Protein AF-A0A8T4BSZ8-F1 (afdb_monomer_lite)

Structure (mmCIF, N/CA/C/O backbone):
data_AF-A0A8T4BSZ8-F1
#
_entry.id   AF-A0A8T4BSZ8-F1
#
loop_
_atom_site.group_PDB
_atom_site.id
_atom_site.type_symbol
_atom_site.label_atom_id
_atom_site.label_alt_id
_atom_site.label_comp_id
_atom_site.label_asym_id
_atom_site.label_entity_id
_atom_site.label_seq_id
_atom_site.pdbx_PDB_ins_code
_atom_site.Cartn_x
_atom_site.Cartn_y
_atom_site.Cartn_z
_atom_site.occupancy
_atom_site.B_iso_or_equiv
_atom_site.auth_seq_id
_atom_site.auth_comp_id
_atom_site.auth_asym_id
_atom_site.auth_atom_id
_atom_site.pdbx_PDB_model_num
ATOM 1 N N . MET A 1 1 ? -7.408 -11.700 -0.885 1.00 71.44 1 MET A N 1
ATOM 2 C CA . MET A 1 1 ? -7.566 -10.570 0.061 1.00 71.44 1 MET A CA 1
ATOM 3 C C . MET A 1 1 ? -6.172 -10.112 0.469 1.00 71.44 1 MET A C 1
ATOM 5 O O . MET A 1 1 ? -5.332 -10.973 0.704 1.00 71.44 1 MET A O 1
ATOM 9 N N . LEU A 1 2 ? -5.878 -8.810 0.438 1.00 84.31 2 LEU A N 1
ATOM 10 C CA . LEU A 1 2 ? -4.550 -8.304 0.807 1.00 84.31 2 LEU A CA 1
ATOM 11 C C . LEU A 1 2 ? -4.421 -8.310 2.331 1.00 84.31 2 LEU A C 1
ATOM 13 O O . LEU A 1 2 ? -5.270 -7.720 2.987 1.00 84.31 2 LEU A O 1
ATOM 17 N N . THR A 1 3 ? -3.401 -8.968 2.879 1.00 91.06 3 THR A N 1
ATOM 18 C CA . THR A 1 3 ? -3.192 -9.034 4.333 1.00 91.06 3 THR A CA 1
ATOM 19 C C . THR A 1 3 ? -2.716 -7.691 4.881 1.00 91.06 3 THR A C 1
ATOM 21 O O . THR A 1 3 ? -2.000 -6.958 4.190 1.00 91.06 3 THR A O 1
ATOM 24 N N . GLN A 1 4 ? -3.041 -7.390 6.141 1.00 91.12 4 GLN A N 1
ATOM 25 C CA . GLN A 1 4 ? -2.563 -6.181 6.825 1.00 91.12 4 GLN A CA 1
ATOM 26 C C . GLN A 1 4 ? -1.035 -6.016 6.744 1.00 91.12 4 GLN A C 1
ATOM 28 O O . GLN A 1 4 ? -0.549 -4.944 6.391 1.00 91.12 4 GLN A O 1
ATOM 33 N N . LYS A 1 5 ? -0.267 -7.100 6.938 1.00 92.19 5 LYS A N 1
ATOM 34 C CA . LYS A 1 5 ? 1.203 -7.096 6.801 1.00 92.19 5 LYS A CA 1
ATOM 35 C C . LYS A 1 5 ? 1.668 -6.593 5.428 1.00 92.19 5 LYS A C 1
ATOM 37 O O . LYS A 1 5 ? 2.606 -5.804 5.352 1.00 92.19 5 LYS A O 1
ATOM 42 N N . LYS A 1 6 ? 1.009 -7.021 4.344 1.00 93.62 6 LYS A N 1
ATOM 43 C CA . LYS A 1 6 ? 1.335 -6.557 2.986 1.00 93.62 6 LYS A CA 1
ATOM 44 C C . LYS A 1 6 ? 0.990 -5.085 2.792 1.00 93.62 6 LYS A C 1
ATOM 46 O O . LYS A 1 6 ? 1.787 -4.358 2.213 1.00 93.62 6 LYS A O 1
ATOM 51 N N . LYS A 1 7 ? -0.172 -4.642 3.281 1.00 94.56 7 LYS A N 1
ATOM 52 C CA . LYS A 1 7 ? -0.587 -3.233 3.196 1.00 94.56 7 LYS A CA 1
ATOM 53 C C . LYS A 1 7 ? 0.408 -2.313 3.914 1.00 94.56 7 LYS A C 1
ATOM 55 O O . LYS A 1 7 ? 0.829 -1.321 3.333 1.00 94.56 7 LYS A O 1
ATOM 60 N N . LEU A 1 8 ? 0.826 -2.685 5.126 1.00 94.31 8 LEU A N 1
ATOM 61 C CA . LEU A 1 8 ? 1.816 -1.937 5.909 1.00 94.31 8 LEU A CA 1
ATOM 62 C C . LEU A 1 8 ? 3.169 -1.863 5.201 1.00 94.31 8 LEU A C 1
ATOM 64 O O . LEU A 1 8 ? 3.775 -0.799 5.151 1.00 94.31 8 LEU A O 1
ATOM 68 N N . TRP A 1 9 ? 3.624 -2.971 4.610 1.00 95.44 9 TRP A N 1
ATOM 69 C CA . TRP A 1 9 ? 4.863 -2.969 3.836 1.00 95.44 9 TRP A CA 1
ATOM 70 C C . TRP A 1 9 ? 4.784 -2.021 2.631 1.00 95.44 9 TRP A C 1
ATOM 72 O O . TRP A 1 9 ? 5.691 -1.223 2.430 1.00 95.44 9 TRP A O 1
ATOM 82 N N . ILE A 1 10 ? 3.679 -2.057 1.871 1.00 95.19 10 ILE A N 1
ATOM 83 C CA . ILE A 1 10 ? 3.452 -1.172 0.713 1.00 95.19 10 ILE A CA 1
ATOM 84 C C . ILE A 1 10 ? 3.547 0.300 1.119 1.00 95.19 10 ILE A C 1
ATOM 86 O O . ILE A 1 10 ? 4.223 1.073 0.447 1.00 95.19 10 ILE A O 1
ATOM 90 N N . VAL A 1 11 ? 2.872 0.675 2.206 1.00 95.00 11 VAL A N 1
ATOM 91 C CA . VAL A 1 11 ? 2.857 2.056 2.700 1.00 95.00 11 VAL A CA 1
ATOM 92 C C . VAL A 1 11 ? 4.242 2.476 3.180 1.00 95.00 11 VAL A C 1
ATOM 94 O O . VAL A 1 11 ? 4.722 3.519 2.756 1.00 95.00 11 VAL A O 1
ATOM 97 N N . ARG A 1 12 ? 4.931 1.631 3.956 1.00 95.12 12 ARG A N 1
ATOM 98 C CA . ARG A 1 12 ? 6.286 1.914 4.446 1.00 95.12 12 ARG A CA 1
ATOM 99 C C . ARG A 1 12 ? 7.287 2.134 3.312 1.00 95.12 12 ARG A C 1
ATOM 101 O O . ARG A 1 12 ? 8.122 3.027 3.395 1.00 95.12 12 ARG A O 1
ATOM 108 N N . GLU A 1 13 ? 7.238 1.323 2.257 1.00 94.88 13 GLU A N 1
ATOM 109 C CA . GLU A 1 13 ? 8.122 1.524 1.101 1.00 94.88 13 GLU A CA 1
ATOM 110 C C . GLU A 1 13 ? 7.766 2.784 0.313 1.00 94.88 13 GLU A C 1
ATOM 112 O O . GLU A 1 13 ? 8.650 3.411 -0.270 1.00 94.88 13 GLU A O 1
ATOM 117 N N . ARG A 1 14 ? 6.492 3.191 0.328 1.00 93.94 14 ARG A N 1
ATOM 118 C CA . ARG A 1 14 ? 6.072 4.435 -0.306 1.00 93.94 14 ARG A CA 1
ATOM 119 C C . ARG A 1 14 ? 6.447 5.676 0.505 1.00 93.94 14 ARG A C 1
ATOM 121 O O . ARG A 1 14 ? 6.841 6.658 -0.109 1.00 93.94 14 ARG A O 1
ATOM 128 N N . GLU A 1 15 ? 6.435 5.609 1.836 1.00 93.81 15 GLU A N 1
ATOM 129 C CA . GLU A 1 15 ? 6.939 6.677 2.719 1.00 93.81 15 GLU A CA 1
ATOM 130 C C . GLU A 1 15 ? 8.434 6.940 2.541 1.00 93.81 15 GLU A C 1
ATOM 132 O O . GLU A 1 15 ? 8.872 8.082 2.610 1.00 93.81 15 GLU A O 1
ATOM 137 N N . LYS A 1 16 ? 9.225 5.890 2.298 1.00 94.00 16 LYS A N 1
ATOM 138 C CA . LYS A 1 16 ? 10.664 6.034 2.042 1.00 94.00 16 LYS A CA 1
ATOM 139 C C . LYS A 1 16 ? 10.969 6.725 0.709 1.00 94.00 16 LYS A C 1
ATOM 141 O O . LYS A 1 16 ? 12.098 7.148 0.510 1.00 94.00 16 LYS A O 1
ATOM 146 N N . ASP A 1 17 ? 10.005 6.739 -0.213 1.00 90.88 17 ASP A N 1
ATOM 147 C CA . ASP A 1 17 ? 10.110 7.233 -1.594 1.00 90.88 17 ASP A CA 1
ATOM 148 C C . ASP A 1 17 ? 11.288 6.667 -2.420 1.00 90.88 17 ASP A C 1
ATOM 150 O O . ASP A 1 17 ? 11.673 7.211 -3.447 1.00 90.88 17 ASP A O 1
ATOM 154 N N . ILE A 1 18 ? 11.839 5.520 -2.008 1.00 91.69 18 ILE A N 1
ATOM 155 C CA . ILE A 1 18 ? 12.949 4.848 -2.706 1.00 91.69 18 ILE A CA 1
ATOM 156 C C . ILE A 1 18 ? 12.439 4.076 -3.929 1.00 91.69 18 ILE A C 1
ATOM 158 O O . ILE A 1 18 ? 13.096 4.022 -4.966 1.00 91.69 18 ILE A O 1
ATOM 162 N N . LEU A 1 19 ? 11.273 3.436 -3.800 1.00 92.12 19 LEU A N 1
ATOM 163 C CA . LEU A 1 19 ? 10.706 2.569 -4.831 1.00 92.12 19 LEU A CA 1
ATOM 164 C C . LEU A 1 19 ? 9.541 3.248 -5.541 1.00 92.12 19 LEU A C 1
ATOM 166 O O . LEU A 1 19 ? 8.644 3.811 -4.903 1.00 92.12 19 LEU A O 1
ATOM 170 N N . SER A 1 20 ? 9.494 3.110 -6.868 1.00 95.06 20 SER A N 1
ATOM 171 C CA . SER A 1 20 ? 8.354 3.587 -7.643 1.00 95.06 20 SER A CA 1
ATOM 172 C C . SER A 1 20 ? 7.095 2.768 -7.333 1.00 95.06 20 SER A C 1
ATOM 174 O O . SER A 1 20 ? 7.147 1.602 -6.929 1.00 95.06 20 SER A O 1
ATOM 176 N N . ILE A 1 21 ? 5.922 3.346 -7.603 1.00 95.12 21 ILE A N 1
ATOM 177 C CA . ILE A 1 21 ? 4.631 2.644 -7.482 1.00 95.12 21 ILE A CA 1
ATOM 178 C C . ILE A 1 21 ? 4.624 1.349 -8.311 1.00 95.12 21 ILE A C 1
ATOM 180 O O . ILE A 1 21 ? 4.038 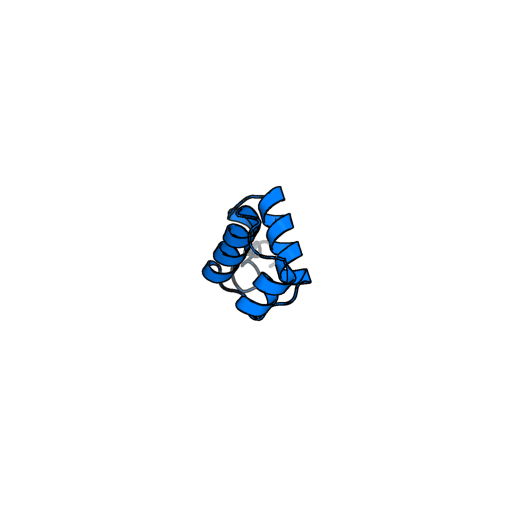0.347 -7.898 1.00 95.12 21 ILE A O 1
ATOM 184 N N . LYS A 1 22 ? 5.283 1.353 -9.478 1.00 96.81 22 LYS A N 1
ATOM 185 C CA . LYS A 1 22 ? 5.396 0.181 -10.355 1.00 96.81 22 LYS A CA 1
ATOM 186 C C . LYS A 1 22 ? 6.205 -0.934 -9.690 1.00 96.81 22 LYS A C 1
ATOM 188 O O . LYS A 1 22 ? 5.787 -2.089 -9.769 1.00 96.81 22 LYS A O 1
ATOM 193 N N . ASP A 1 23 ? 7.300 -0.594 -9.018 1.00 96.75 23 ASP A N 1
ATOM 194 C CA . ASP A 1 23 ? 8.186 -1.572 -8.379 1.00 96.75 23 ASP A CA 1
ATOM 195 C C . ASP A 1 23 ? 7.535 -2.175 -7.137 1.00 96.75 23 ASP A C 1
ATOM 197 O O . ASP A 1 23 ? 7.513 -3.394 -6.981 1.00 96.75 23 ASP A O 1
ATOM 201 N N . ILE A 1 24 ? 6.886 -1.343 -6.315 1.00 96.31 24 ILE A N 1
ATOM 202 C CA . ILE A 1 24 ? 6.109 -1.794 -5.150 1.00 96.31 24 ILE A CA 1
ATOM 203 C C . ILE A 1 24 ? 4.980 -2.738 -5.588 1.00 96.31 24 ILE A C 1
ATOM 205 O O . ILE A 1 24 ? 4.771 -3.798 -4.990 1.00 96.31 24 ILE A O 1
ATOM 209 N N . ALA A 1 25 ? 4.262 -2.373 -6.655 1.00 96.69 25 ALA A N 1
ATOM 210 C CA . ALA A 1 25 ? 3.194 -3.188 -7.220 1.00 96.69 25 ALA A CA 1
ATOM 211 C C . ALA A 1 25 ? 3.713 -4.550 -7.711 1.00 96.69 25 ALA A C 1
ATOM 213 O O . ALA A 1 25 ? 3.120 -5.586 -7.396 1.00 96.69 25 ALA A O 1
ATOM 214 N N . SER A 1 26 ? 4.845 -4.552 -8.422 1.00 96.38 26 SER A N 1
ATOM 215 C CA . SER A 1 26 ? 5.508 -5.767 -8.905 1.00 96.38 26 SER A CA 1
ATOM 216 C C . SER A 1 26 ? 5.953 -6.669 -7.748 1.00 96.38 26 SER A C 1
ATOM 218 O O . SER A 1 26 ? 5.578 -7.841 -7.696 1.00 96.38 26 SER A O 1
ATOM 220 N N . ALA A 1 27 ? 6.654 -6.105 -6.758 1.00 94.81 27 ALA A N 1
ATOM 221 C CA . ALA A 1 27 ? 7.184 -6.830 -5.604 1.00 94.81 27 ALA A CA 1
ATOM 222 C C . ALA A 1 27 ? 6.084 -7.528 -4.788 1.00 94.81 27 ALA A C 1
ATOM 224 O O . ALA A 1 27 ? 6.246 -8.667 -4.348 1.00 94.81 27 ALA A O 1
ATOM 225 N N . GLN A 1 28 ? 4.936 -6.869 -4.612 1.00 94.38 28 GLN A N 1
ATOM 226 C CA . GLN A 1 28 ? 3.824 -7.408 -3.823 1.00 94.38 28 GLN A CA 1
ATOM 227 C C . GLN A 1 28 ? 2.788 -8.183 -4.645 1.00 94.38 28 GLN A C 1
ATOM 229 O O . GLN A 1 28 ? 1.844 -8.734 -4.061 1.00 94.38 28 GLN A O 1
ATOM 234 N N . LYS A 1 29 ? 2.982 -8.273 -5.970 1.00 95.38 29 LYS A N 1
ATOM 235 C CA . LYS A 1 29 ? 2.053 -8.885 -6.934 1.00 95.38 29 LYS A CA 1
ATOM 236 C C . LYS A 1 29 ? 0.647 -8.280 -6.832 1.00 95.38 29 LYS A C 1
ATOM 238 O O . LYS A 1 29 ? -0.349 -8.991 -6.707 1.00 95.38 29 LYS A O 1
ATOM 243 N N . VAL A 1 30 ? 0.575 -6.950 -6.839 1.00 95.56 30 VAL A N 1
ATOM 244 C CA . VAL A 1 30 ? -0.673 -6.171 -6.802 1.00 95.56 30 VAL A CA 1
ATOM 245 C C . VAL A 1 30 ? -0.730 -5.182 -7.962 1.00 95.56 30 VAL A C 1
ATOM 247 O O . VAL A 1 30 ? 0.272 -4.906 -8.611 1.00 95.56 30 VAL A O 1
ATOM 250 N N . SER A 1 31 ? -1.906 -4.616 -8.231 1.00 96.94 31 SER A N 1
ATOM 251 C CA . SER A 1 31 ? -2.029 -3.559 -9.240 1.00 96.94 31 SER A CA 1
ATOM 252 C C . SER A 1 31 ? -1.489 -2.217 -8.726 1.00 96.94 31 SER A C 1
ATOM 254 O O . SER A 1 31 ? -1.578 -1.924 -7.531 1.00 96.94 31 SER A O 1
ATOM 256 N N . ARG A 1 32 ? -1.019 -1.350 -9.635 1.00 96.88 32 ARG A N 1
ATOM 257 C CA . ARG A 1 32 ? -0.601 0.030 -9.305 1.00 96.88 32 ARG A CA 1
ATOM 258 C C . ARG A 1 32 ? -1.724 0.824 -8.627 1.00 96.88 32 ARG A C 1
ATOM 260 O O . ARG A 1 32 ? -1.499 1.445 -7.596 1.00 96.88 32 ARG A O 1
ATOM 267 N N . ARG A 1 33 ? -2.961 0.682 -9.123 1.00 97.12 33 ARG A N 1
ATOM 268 C CA . ARG A 1 33 ? -4.169 1.262 -8.506 1.00 97.12 33 ARG A CA 1
ATOM 269 C C . ARG A 1 33 ? -4.369 0.820 -7.058 1.00 97.12 33 ARG A C 1
ATOM 271 O O . ARG A 1 33 ? -4.846 1.595 -6.237 1.00 97.12 33 ARG A O 1
ATOM 278 N N . THR A 1 34 ? -4.032 -0.428 -6.725 1.00 96.19 34 THR A N 1
ATOM 279 C CA . THR A 1 34 ? -4.113 -0.915 -5.341 1.00 96.19 34 THR A CA 1
ATOM 280 C C . THR A 1 34 ? -3.121 -0.185 -4.444 1.00 96.19 34 THR A C 1
ATOM 282 O O . THR A 1 34 ? -3.502 0.206 -3.346 1.00 96.19 34 THR A O 1
ATOM 285 N N . VAL A 1 35 ? -1.889 0.022 -4.916 1.00 96.50 35 VAL A N 1
ATOM 286 C CA . VAL A 1 35 ? -0.858 0.775 -4.188 1.00 96.50 35 VAL A CA 1
ATOM 287 C C . VAL A 1 35 ? -1.307 2.220 -3.964 1.00 96.50 35 VAL A C 1
ATOM 289 O O . VAL A 1 35 ? -1.331 2.672 -2.825 1.00 96.50 35 VAL A O 1
ATOM 292 N N . GLU A 1 36 ? -1.758 2.909 -5.015 1.00 96.50 36 GLU A N 1
ATOM 293 C CA . GLU A 1 36 ? -2.252 4.292 -4.929 1.00 96.50 36 GLU A CA 1
ATOM 294 C C . GLU A 1 36 ? -3.427 4.438 -3.960 1.00 96.50 36 GLU A C 1
ATOM 296 O O . GLU A 1 36 ? -3.449 5.350 -3.138 1.00 96.50 36 GLU A O 1
ATOM 301 N N . ARG A 1 37 ? -4.397 3.519 -4.022 1.00 96.31 37 ARG A N 1
ATOM 302 C CA . ARG A 1 37 ? -5.554 3.532 -3.123 1.00 96.31 37 ARG A CA 1
ATOM 303 C C . ARG A 1 37 ? -5.142 3.354 -1.663 1.00 96.31 37 ARG A C 1
ATOM 305 O O . ARG A 1 37 ? -5.681 4.042 -0.806 1.00 96.31 37 ARG A O 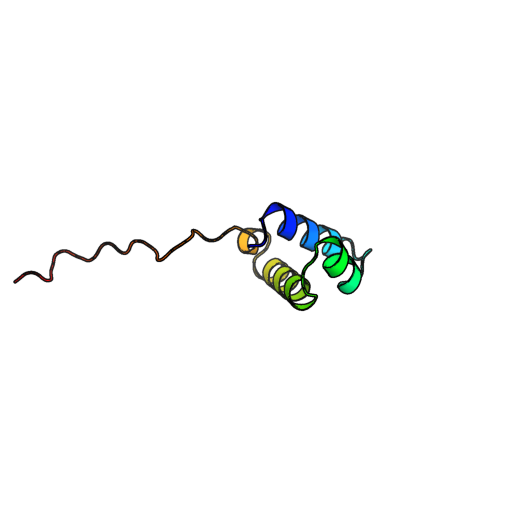1
ATOM 312 N N . LEU A 1 38 ? -4.227 2.423 -1.378 1.00 95.44 38 LEU A N 1
ATOM 313 C CA . LEU A 1 38 ? -3.726 2.202 -0.016 1.00 95.44 38 LEU A CA 1
ATOM 314 C C . LEU A 1 38 ? -2.959 3.421 0.495 1.00 95.44 38 LEU A C 1
ATOM 316 O O . LEU A 1 38 ? -3.142 3.806 1.643 1.00 95.44 38 LEU A O 1
ATOM 320 N N . TRP A 1 39 ? -2.150 4.037 -0.367 1.00 95.75 39 TRP A N 1
ATOM 321 C CA . TRP A 1 39 ? -1.397 5.239 -0.032 1.00 95.75 39 TRP A CA 1
ATOM 322 C C . TRP A 1 39 ? -2.312 6.422 0.298 1.00 95.75 39 TRP A C 1
ATOM 324 O O . TRP A 1 39 ? -2.155 7.035 1.347 1.00 95.75 39 TRP A O 1
ATOM 334 N N . ARG A 1 40 ? -3.326 6.691 -0.536 1.00 96.38 40 ARG A N 1
ATOM 335 C CA . ARG A 1 40 ? -4.323 7.741 -0.258 1.00 96.38 40 ARG A CA 1
ATOM 336 C C . ARG A 1 40 ? -5.073 7.490 1.046 1.00 96.38 40 ARG A C 1
ATOM 338 O O . ARG A 1 40 ? -5.139 8.375 1.887 1.00 96.38 40 ARG A O 1
ATOM 345 N N . ALA A 1 41 ? -5.563 6.267 1.244 1.00 95.00 41 ALA A N 1
ATOM 346 C CA . ALA A 1 41 ? -6.296 5.916 2.456 1.00 95.00 41 ALA A CA 1
ATOM 347 C C . ALA A 1 41 ? -5.439 6.077 3.726 1.00 95.00 41 ALA A C 1
ATOM 349 O O . ALA A 1 41 ? -5.961 6.485 4.762 1.00 95.00 41 ALA A O 1
ATOM 350 N N . TYR A 1 42 ? -4.137 5.788 3.630 1.00 95.56 42 TYR A N 1
ATOM 351 C CA . TYR A 1 42 ? -3.177 6.001 4.709 1.00 95.56 42 TYR A CA 1
ATOM 352 C C . TYR A 1 42 ? -2.907 7.486 4.984 1.00 95.56 42 TYR A C 1
ATOM 354 O O . TYR A 1 42 ? -2.885 7.877 6.143 1.00 95.56 42 TYR A O 1
ATOM 362 N N . ILE A 1 43 ? -2.758 8.326 3.955 1.00 95.31 43 ILE A N 1
ATOM 363 C CA . ILE A 1 43 ? -2.611 9.780 4.147 1.00 95.31 43 ILE A CA 1
ATOM 364 C C . ILE A 1 43 ? -3.856 10.372 4.824 1.00 95.31 43 ILE A C 1
ATOM 366 O O . ILE A 1 43 ? -3.735 11.225 5.695 1.00 95.31 43 ILE A O 1
ATOM 370 N N . GLU A 1 44 ? -5.048 9.916 4.437 1.00 95.75 44 GLU A N 1
ATOM 371 C CA . GLU A 1 44 ? -6.317 10.452 4.941 1.00 95.75 44 GLU A CA 1
ATOM 372 C C . GLU A 1 44 ? -6.648 9.993 6.371 1.00 95.75 44 GLU A C 1
ATOM 374 O O . GLU A 1 44 ? -7.155 10.782 7.161 1.00 95.75 44 GLU A O 1
ATOM 379 N N . ASN A 1 45 ? -6.393 8.723 6.713 1.00 94.88 45 ASN A N 1
ATOM 380 C CA . ASN A 1 45 ? -6.887 8.105 7.957 1.00 94.88 45 ASN A CA 1
ATOM 381 C C . ASN A 1 45 ? -5.792 7.391 8.779 1.00 94.88 45 ASN A C 1
ATOM 383 O O . ASN A 1 45 ? -6.083 6.711 9.769 1.00 94.88 45 ASN A O 1
ATOM 387 N N . GLY A 1 46 ? -4.530 7.480 8.361 1.00 92.88 46 GLY A N 1
ATOM 388 C CA . GLY A 1 46 ? -3.405 6.794 8.991 1.00 92.88 46 GLY A CA 1
ATOM 389 C C . GLY A 1 46 ? -3.450 5.268 8.848 1.00 92.88 46 GLY A C 1
ATOM 390 O O . GLY A 1 46 ? -4.050 4.697 7.933 1.00 92.88 46 GLY A O 1
ATOM 391 N N . SER A 1 47 ? -2.803 4.575 9.787 1.00 90.06 47 SER A N 1
ATOM 392 C CA . SER A 1 47 ? -2.688 3.108 9.803 1.00 90.06 47 SER A CA 1
ATOM 393 C C . SER A 1 47 ? -4.028 2.378 9.968 1.00 90.06 47 SER A C 1
ATOM 395 O O . SER A 1 47 ? -4.153 1.243 9.500 1.00 90.06 47 SER A O 1
ATOM 397 N N . SER A 1 48 ? -5.039 3.032 10.551 1.00 90.69 48 SER A N 1
ATOM 398 C CA . SER A 1 48 ? -6.381 2.470 10.770 1.00 90.69 48 SER A CA 1
ATOM 399 C C . SER A 1 48 ? -7.071 2.048 9.463 1.00 90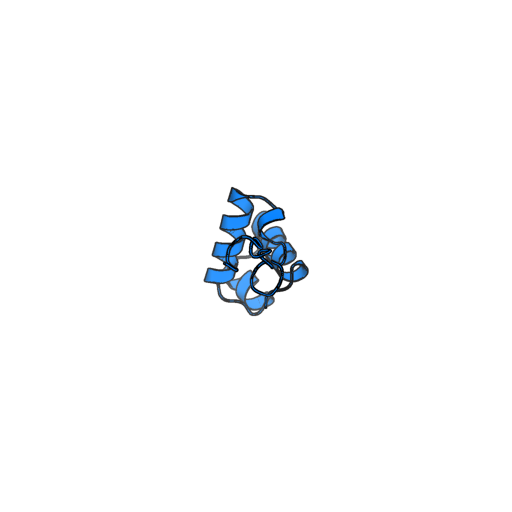.69 48 SER A C 1
ATOM 401 O O . SER A 1 48 ? -7.743 1.018 9.402 1.00 90.69 48 SER A O 1
ATOM 403 N N . ALA A 1 49 ? -6.823 2.762 8.358 1.00 90.12 49 ALA A N 1
ATOM 404 C CA . ALA A 1 49 ? -7.376 2.426 7.044 1.00 90.12 49 ALA A CA 1
ATOM 405 C C . ALA A 1 49 ? -6.837 1.112 6.452 1.00 90.12 49 ALA A C 1
ATOM 407 O O . ALA A 1 49 ? -7.398 0.583 5.485 1.00 90.12 49 ALA A O 1
ATOM 408 N N . LEU A 1 50 ? -5.739 0.585 6.998 1.00 91.56 50 LEU A N 1
ATOM 409 C CA . LEU A 1 50 ? -5.107 -0.643 6.522 1.00 91.56 50 LEU A CA 1
ATOM 410 C C . LEU A 1 50 ? -5.601 -1.882 7.275 1.00 91.56 50 LEU A C 1
ATOM 412 O O . LEU A 1 50 ? -5.292 -3.003 6.855 1.00 91.56 50 LEU A O 1
ATOM 416 N N . GLU A 1 51 ? -6.381 -1.712 8.340 1.00 90.25 51 GLU A N 1
ATOM 417 C CA . GLU A 1 51 ? -6.940 -2.824 9.101 1.00 90.25 51 GLU A CA 1
ATOM 418 C C . GLU A 1 51 ? -7.853 -3.699 8.234 1.00 90.25 51 GLU A C 1
ATOM 420 O O . GLU A 1 51 ? -8.453 -3.275 7.235 1.00 90.25 51 GLU A O 1
ATOM 425 N N . ASP A 1 52 ? -7.892 -4.987 8.561 1.00 85.81 52 ASP A N 1
ATOM 426 C CA . ASP A 1 52 ? -8.771 -5.916 7.873 1.00 85.81 52 ASP A CA 1
ATOM 427 C C . ASP A 1 52 ? -10.190 -5.746 8.409 1.00 85.81 52 ASP A C 1
ATOM 429 O O . ASP A 1 52 ? -10.469 -5.961 9.585 1.00 85.81 52 ASP A O 1
ATOM 433 N N . LYS A 1 53 ? -11.106 -5.349 7.520 1.00 80.81 53 LYS A N 1
ATOM 434 C CA . LYS A 1 53 ? -12.519 -5.240 7.874 1.00 80.81 53 LYS A CA 1
ATOM 435 C C . LYS A 1 53 ? -13.066 -6.625 8.236 1.00 80.81 53 LYS A C 1
ATOM 437 O O . LYS A 1 53 ? -12.721 -7.601 7.554 1.00 80.81 53 LYS A O 1
ATOM 442 N N . PRO A 1 54 ? -13.944 -6.719 9.251 1.00 80.12 54 PRO A N 1
ATOM 443 C CA . PRO A 1 54 ? -14.587 -7.976 9.595 1.00 80.12 54 PRO A CA 1
ATOM 444 C C . PRO A 1 54 ? -15.309 -8.539 8.368 1.00 80.12 54 PRO A C 1
ATOM 446 O O . PRO A 1 54 ? -15.944 -7.811 7.600 1.00 80.12 54 PRO A O 1
ATOM 449 N N . LYS A 1 55 ? -15.172 -9.849 8.151 1.00 77.88 55 LYS A N 1
ATOM 450 C CA . LYS A 1 55 ? -15.842 -10.529 7.041 1.00 77.88 55 LYS A CA 1
ATOM 451 C C . LYS A 1 55 ? -17.336 -10.645 7.345 1.00 77.88 55 LYS A C 1
ATOM 453 O O . LYS A 1 55 ? -17.709 -11.179 8.384 1.00 77.88 55 LYS A O 1
ATOM 458 N N . GLY A 1 56 ? -18.169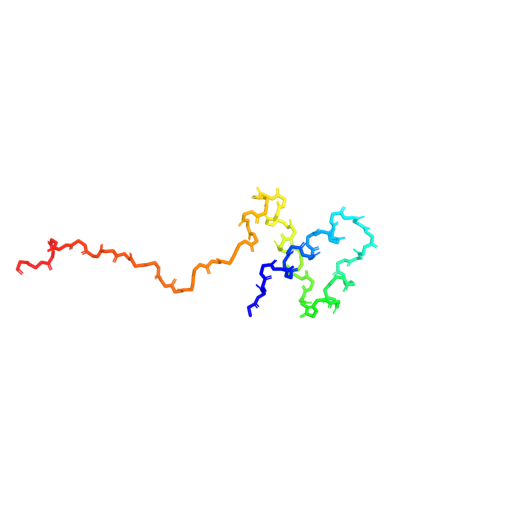 -10.234 6.392 1.00 81.81 56 GLY A N 1
ATOM 459 C CA . GLY A 1 56 ? -19.620 -10.429 6.432 1.00 81.81 56 GLY A CA 1
ATOM 460 C C . GLY A 1 56 ? -20.418 -9.163 6.745 1.00 81.81 56 GLY A C 1
ATOM 461 O O . GLY A 1 56 ? -19.868 -8.082 6.944 1.00 81.81 56 GLY A O 1
ATOM 462 N N . ARG A 1 57 ? -21.748 -9.308 6.743 1.00 77.50 57 ARG A N 1
ATOM 463 C CA . ARG A 1 57 ? -22.675 -8.248 7.153 1.00 77.50 57 ARG A CA 1
ATOM 464 C C . ARG A 1 57 ? -22.545 -8.052 8.668 1.00 77.50 57 ARG A C 1
ATOM 466 O O . ARG A 1 57 ? -22.522 -9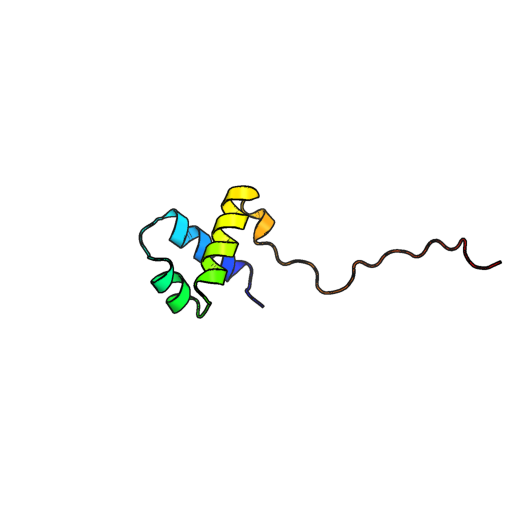.059 9.380 1.00 77.50 57 ARG A O 1
ATOM 473 N N . PRO A 1 58 ? -22.494 -6.812 9.181 1.00 78.00 58 PRO A N 1
ATOM 474 C CA . PRO A 1 58 ? -22.613 -6.590 10.616 1.00 78.00 58 PRO A CA 1
ATOM 475 C C . PRO A 1 58 ? -23.896 -7.261 11.119 1.00 78.00 58 PRO A C 1
ATOM 477 O O . PRO A 1 58 ? -24.949 -7.140 10.485 1.00 78.00 58 PRO A O 1
ATOM 480 N N . LYS A 1 59 ? -23.805 -8.001 12.230 1.00 74.81 59 LYS A N 1
ATOM 481 C CA . LYS A 1 59 ? -24.983 -8.564 12.896 1.00 74.81 59 LYS A CA 1
ATOM 482 C C . LYS A 1 59 ? -25.776 -7.397 13.481 1.00 74.81 59 LYS A C 1
ATOM 484 O O . LYS A 1 59 ? -25.479 -6.935 14.573 1.00 74.81 59 LYS A O 1
ATOM 489 N N . GLN A 1 60 ? -26.732 -6.878 12.719 1.00 76.38 60 GLN A N 1
ATOM 490 C CA . GLN A 1 60 ? -27.751 -5.991 13.262 1.00 76.38 60 GLN A CA 1
ATOM 491 C C . GLN A 1 60 ? -28.711 -6.861 14.067 1.00 76.38 60 GLN A C 1
ATOM 493 O O . GLN A 1 60 ? -29.317 -7.784 13.519 1.00 76.38 60 GLN A O 1
ATOM 498 N N . GLU A 1 61 ? -28.817 -6.602 15.367 1.00 78.00 61 GLU A N 1
ATOM 499 C CA . GLU A 1 61 ? -29.895 -7.172 16.165 1.00 78.00 61 GLU A CA 1
ATOM 500 C C . GLU A 1 61 ? -31.205 -6.575 15.650 1.00 78.00 61 GLU A C 1
ATOM 502 O O . GLU A 1 61 ? -31.419 -5.366 15.721 1.00 78.00 61 GLU A O 1
ATOM 507 N N . ILE A 1 62 ? -32.057 -7.406 15.050 1.00 74.88 62 ILE A N 1
ATOM 508 C CA . ILE A 1 62 ? -33.383 -6.965 14.619 1.00 74.88 62 ILE A CA 1
ATOM 509 C C . ILE A 1 62 ? -34.188 -6.697 15.900 1.00 74.88 62 ILE A C 1
ATOM 511 O O . ILE A 1 62 ? -34.337 -7.623 16.707 1.00 74.88 62 ILE A O 1
ATOM 515 N N . PRO A 1 63 ? -34.703 -5.474 16.126 1.00 76.69 63 PRO A N 1
ATOM 516 C CA . PRO A 1 63 ? -35.517 -5.194 17.299 1.00 76.69 63 PRO A CA 1
ATOM 517 C C . PRO A 1 63 ? -36.759 -6.095 17.299 1.00 76.69 63 PRO A C 1
ATOM 519 O O . PRO A 1 63 ? -37.464 -6.209 16.298 1.00 76.69 63 PRO A O 1
ATOM 522 N N . LYS A 1 64 ? -37.045 -6.735 18.441 1.00 69.44 64 LYS A N 1
ATOM 523 C CA . LYS A 1 64 ? -38.145 -7.708 18.626 1.00 69.44 64 LYS A CA 1
ATOM 524 C C . LYS A 1 64 ? -39.562 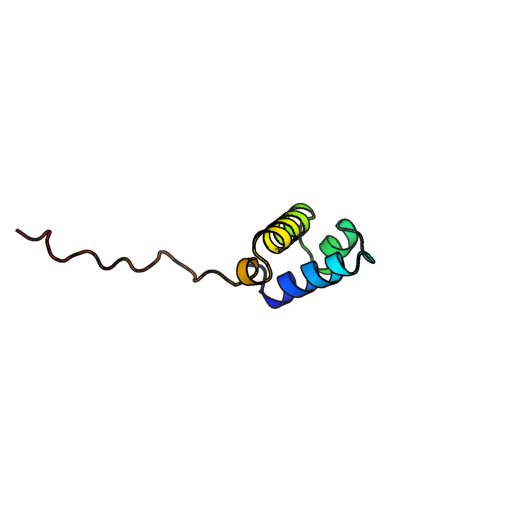-7.121 18.465 1.00 69.44 64 LYS A C 1
ATOM 526 O O . LYS A 1 64 ? -40.534 -7.844 18.640 1.00 69.44 64 LYS A O 1
ATOM 531 N N . GLN A 1 65 ? -39.695 -5.839 18.130 1.00 67.75 65 GLN A N 1
ATOM 532 C CA . GLN A 1 65 ? -40.959 -5.092 18.091 1.00 67.75 65 GLN A CA 1
ATOM 533 C C . GLN A 1 65 ? -41.788 -5.291 16.808 1.00 67.75 65 GLN A C 1
ATOM 535 O O . GLN A 1 65 ? -42.744 -4.560 16.583 1.00 67.75 65 GLN A O 1
ATOM 540 N N . VAL A 1 66 ? -41.467 -6.282 15.972 1.00 63.12 66 VAL A N 1
ATOM 541 C CA . VAL A 1 66 ? -42.259 -6.623 14.775 1.00 63.12 66 VAL A CA 1
ATOM 542 C C . VAL A 1 66 ? -42.705 -8.083 14.843 1.00 63.12 66 VAL A C 1
ATOM 544 O O . VAL A 1 66 ? -42.358 -8.911 14.006 1.00 63.12 66 VAL A O 1
ATOM 547 N N . ARG A 1 67 ? -43.432 -8.418 15.907 1.00 53.44 67 ARG A N 1
ATOM 548 C CA . ARG A 1 67 ? -44.305 -9.595 15.984 1.00 53.44 67 ARG A CA 1
ATOM 549 C C . ARG A 1 67 ? -45.536 -9.187 16.791 1.00 53.44 67 ARG A C 1
ATOM 551 O O . ARG A 1 67 ? -45.609 -9.475 17.980 1.00 53.44 67 ARG A O 1
ATOM 558 N N . ASN A 1 68 ? -46.421 -8.439 16.135 1.00 55.03 68 ASN A N 1
ATOM 559 C CA . ASN A 1 68 ? -47.836 -8.409 16.499 1.00 55.03 68 ASN A CA 1
ATOM 560 C C . ASN A 1 68 ? -48.535 -9.546 15.759 1.00 55.03 68 ASN A C 1
ATOM 562 O O . ASN A 1 68 ? -48.134 -9.792 14.596 1.00 55.03 68 ASN A O 1
#

Secondary structure (DSSP, 8-state):
---HHHHHHHHHHHHTT-S-HHHHHHHHT--HHHHHHHHHHHHHHGGGGGSPPPSS-------TT---

Radius of gyration: 17.6 Å; chains: 1; bounding box: 61×21×29 Å

Sequence (68 aa):
MLTQKKKLWIVREREKDILSIKDIASAQKVSRRTVERLWRAYIENGSSALEDKPKGRPKQEIPKQVRN

Foldseek 3Di:
DQDLVLLVVLQVVVVVVPDDLVRSCVVSVHDSVVSVVSNVLCVVPNSVSSDDDDPDDPPDDDPPPPDD

pLDDT: mean 88.76, std 10.38, range [53.44, 97.12]